Protein AF-A0A829GF24-F1 (afdb_monomer_lite)

Sequence (117 aa):
VKLAISYIYQNQPENALTINSEIKSQQLQQLIFLALIHEGKLDQAATLAKSMNNKDADKVLEVGKTYQAAYEKAKADANNPKLSETDRKQALKDQHNWLALRKSLGGKSPYEESTNE

Structure (mmCIF, N/CA/C/O backbone):
data_AF-A0A829GF24-F1
#
_entry.id   AF-A0A829GF24-F1
#
loop_
_atom_site.group_PDB
_atom_site.id
_atom_site.type_symbol
_atom_site.label_atom_id
_atom_site.label_alt_id
_atom_site.label_comp_id
_atom_site.label_asym_id
_atom_site.label_entity_id
_atom_site.label_seq_id
_atom_site.pdbx_PDB_ins_code
_atom_site.Cartn_x
_atom_site.Cartn_y
_atom_site.Cartn_z
_atom_site.occupancy
_atom_site.B_iso_or_equiv
_atom_site.auth_seq_id
_atom_site.auth_comp_id
_atom_site.auth_asym_id
_atom_site.auth_atom_id
_atom_site.pdbx_PDB_model_num
ATOM 1 N N . VAL A 1 1 ? -4.683 -8.037 22.599 1.00 73.19 1 VAL A N 1
ATOM 2 C CA . VAL A 1 1 ? -3.901 -6.922 22.002 1.00 73.19 1 VAL A CA 1
ATOM 3 C C . VAL A 1 1 ? -2.500 -7.365 21.596 1.00 73.19 1 VAL A C 1
ATOM 5 O O . VAL A 1 1 ? -2.235 -7.340 20.407 1.00 73.19 1 VAL A O 1
ATOM 8 N N . LYS A 1 2 ? -1.642 -7.847 22.516 1.00 82.44 2 LYS A N 1
ATOM 9 C CA . LYS A 1 2 ? -0.257 -8.269 22.197 1.00 82.44 2 LYS A CA 1
ATOM 10 C C . LYS A 1 2 ? -0.154 -9.218 20.988 1.00 82.44 2 LYS A C 1
ATOM 12 O O . LYS A 1 2 ? 0.604 -8.931 20.078 1.00 82.44 2 LYS A O 1
ATOM 17 N N . LEU A 1 3 ? -0.992 -10.259 20.932 1.00 80.31 3 LEU A N 1
ATOM 18 C CA . LEU A 1 3 ? -1.034 -11.203 19.805 1.00 80.31 3 LEU A CA 1
ATOM 19 C C . LEU A 1 3 ? -1.382 -10.543 18.45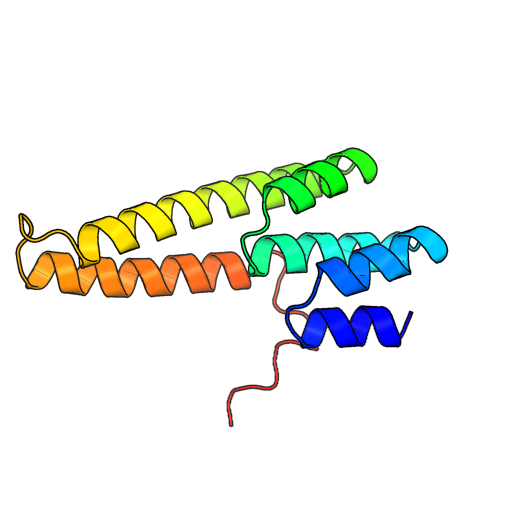5 1.00 80.31 3 LEU A C 1
ATOM 21 O O . LEU A 1 3 ? -0.787 -10.874 17.439 1.00 80.31 3 LEU A O 1
ATOM 25 N N . ALA A 1 4 ? -2.317 -9.589 18.434 1.00 79.69 4 ALA A N 1
ATOM 26 C CA . ALA A 1 4 ? -2.670 -8.883 17.202 1.00 79.69 4 ALA A CA 1
ATOM 27 C C . ALA A 1 4 ? -1.518 -8.000 16.711 1.00 79.69 4 ALA A C 1
ATOM 29 O O . ALA A 1 4 ? -1.253 -7.953 15.517 1.00 79.69 4 ALA A O 1
ATOM 30 N N . ILE A 1 5 ? -0.794 -7.357 17.633 1.00 80.94 5 ILE A N 1
ATOM 31 C CA . ILE A 1 5 ? 0.415 -6.604 17.288 1.00 80.94 5 ILE A CA 1
ATOM 32 C C . ILE A 1 5 ? 1.478 -7.568 16.737 1.00 80.94 5 ILE A C 1
ATOM 34 O O . ILE A 1 5 ? 2.035 -7.289 15.685 1.00 80.94 5 ILE A O 1
ATOM 38 N N . SER A 1 6 ? 1.693 -8.740 17.354 1.00 79.12 6 SER A N 1
ATOM 39 C CA . SER A 1 6 ? 2.605 -9.783 16.842 1.00 79.12 6 SER A CA 1
ATOM 40 C C . SER A 1 6 ? 2.323 -10.178 15.388 1.00 79.12 6 SER A C 1
ATOM 42 O O . SER A 1 6 ? 3.261 -10.338 14.614 1.00 79.12 6 SER A O 1
ATOM 44 N N . TYR A 1 7 ? 1.052 -10.289 14.996 1.00 81.44 7 TYR A N 1
ATOM 45 C CA . TYR A 1 7 ? 0.685 -10.564 13.605 1.00 81.44 7 TYR A CA 1
ATOM 46 C C . TYR A 1 7 ? 1.010 -9.412 12.650 1.00 81.44 7 TYR A C 1
ATOM 48 O O . TYR A 1 7 ? 1.382 -9.666 11.507 1.00 81.44 7 TYR A O 1
ATOM 56 N N . ILE A 1 8 ? 0.938 -8.161 13.110 1.00 82.94 8 ILE A N 1
ATOM 57 C CA . ILE A 1 8 ? 1.360 -6.999 12.316 1.00 82.94 8 ILE A CA 1
ATOM 58 C C . ILE A 1 8 ? 2.868 -7.073 12.019 1.00 82.94 8 ILE A C 1
ATOM 60 O O . ILE A 1 8 ? 3.240 -6.932 10.860 1.00 82.94 8 ILE A O 1
ATOM 64 N N . TYR A 1 9 ? 3.719 -7.422 12.997 1.00 78.75 9 TYR A N 1
ATOM 65 C CA . TYR A 1 9 ? 5.164 -7.632 12.756 1.00 78.75 9 TYR A CA 1
ATOM 66 C C . TYR A 1 9 ? 5.465 -8.743 11.748 1.00 78.75 9 TYR A C 1
ATOM 68 O O . TYR A 1 9 ? 6.484 -8.716 11.067 1.00 78.75 9 TYR A O 1
ATOM 76 N N . GLN A 1 10 ? 4.599 -9.752 11.678 1.00 82.25 10 GLN A N 1
ATOM 77 C CA . GLN A 1 10 ? 4.766 -10.885 10.771 1.00 82.25 10 GLN A CA 1
ATOM 78 C C . GLN A 1 10 ? 4.192 -10.611 9.375 1.00 82.25 10 GLN A C 1
ATOM 80 O O . GLN A 1 10 ? 4.093 -11.541 8.577 1.00 82.25 10 GLN A O 1
ATOM 85 N N . ASN A 1 11 ? 3.804 -9.364 9.072 1.00 82.50 11 ASN A N 1
ATOM 86 C CA . ASN A 1 11 ? 3.120 -8.985 7.832 1.00 82.50 11 ASN A CA 1
ATOM 87 C C . ASN A 1 11 ? 1.821 -9.784 7.609 1.00 82.50 11 ASN A C 1
ATOM 89 O O . ASN A 1 11 ? 1.451 -10.114 6.484 1.00 82.50 11 ASN A O 1
ATOM 93 N N . GLN A 1 12 ? 1.106 -10.101 8.694 1.00 87.00 12 GLN A N 1
ATOM 94 C CA . GLN A 1 12 ? -0.169 -10.827 8.683 1.00 87.00 12 GLN A CA 1
ATOM 95 C C . GLN A 1 12 ? -1.318 -9.948 9.211 1.00 87.00 12 GLN A C 1
ATOM 97 O O . GLN A 1 12 ? -1.975 -10.296 10.200 1.00 87.00 12 GLN A O 1
ATOM 102 N N . PRO A 1 13 ? -1.608 -8.797 8.575 1.00 89.69 13 PRO A N 1
ATOM 103 C CA . PRO A 1 13 ? -2.624 -7.865 9.064 1.00 89.69 13 PRO A CA 1
ATOM 104 C C . PRO A 1 13 ? -4.043 -8.455 9.098 1.00 89.69 13 PRO A C 1
ATOM 106 O O . PRO A 1 13 ? -4.864 -8.013 9.895 1.00 89.69 13 PRO A O 1
ATOM 109 N N . GLU A 1 14 ? -4.339 -9.480 8.295 1.00 89.81 14 GLU A N 1
ATOM 110 C CA . GLU A 1 14 ? -5.642 -10.167 8.285 1.00 89.81 14 GLU A CA 1
ATOM 111 C C . GLU A 1 14 ? -5.903 -10.946 9.593 1.00 89.81 14 GLU A C 1
ATOM 113 O O . GLU A 1 14 ? -7.012 -10.923 10.139 1.00 89.81 14 GLU A O 1
ATOM 118 N N . ASN A 1 15 ? -4.862 -11.560 10.166 1.00 90.06 15 ASN A N 1
ATOM 119 C CA . ASN A 1 15 ? -4.948 -12.240 11.463 1.00 90.06 15 ASN A CA 1
ATOM 120 C C . ASN A 1 15 ? -5.139 -11.225 12.598 1.00 90.06 15 ASN A C 1
ATOM 122 O O . ASN A 1 15 ? -5.945 -11.430 13.509 1.00 90.06 15 ASN A O 1
ATOM 126 N N . ALA A 1 16 ? -4.447 -10.086 12.514 1.00 89.88 16 ALA A N 1
ATOM 127 C CA . ALA A 1 16 ? -4.644 -8.977 13.441 1.00 89.88 16 ALA A CA 1
ATOM 128 C C . ALA A 1 16 ? -6.063 -8.382 13.337 1.00 89.88 16 ALA A C 1
ATOM 130 O O . ALA A 1 16 ? -6.671 -8.090 14.368 1.00 89.88 16 ALA A O 1
ATOM 131 N N . LEU A 1 17 ? -6.611 -8.263 12.120 1.00 90.69 17 LEU A N 1
ATOM 132 C CA . LEU A 1 17 ? -7.983 -7.815 11.859 1.00 90.69 17 LEU A CA 1
ATOM 133 C C . LEU A 1 17 ? -9.019 -8.735 12.507 1.00 90.69 17 LEU A C 1
ATOM 135 O O . LEU A 1 17 ? -9.919 -8.242 13.184 1.00 90.69 17 LEU A O 1
ATOM 139 N N . THR A 1 18 ? -8.838 -10.049 12.373 1.00 91.62 18 THR A N 1
ATOM 140 C CA . THR A 1 18 ? -9.703 -11.062 13.001 1.00 91.62 18 THR A CA 1
ATOM 141 C C . THR A 1 18 ? -9.695 -10.943 14.523 1.00 91.62 18 THR A C 1
ATOM 143 O O . THR A 1 18 ? -10.729 -11.024 15.170 1.00 91.62 18 THR A O 1
ATOM 146 N N . ILE A 1 19 ? -8.538 -10.689 15.132 1.00 90.75 19 ILE A N 1
ATOM 147 C CA . ILE A 1 19 ? -8.483 -10.476 16.584 1.00 90.75 19 ILE A CA 1
ATOM 148 C C . ILE A 1 19 ? -9.129 -9.138 16.970 1.00 90.75 19 ILE A C 1
ATOM 150 O O . ILE A 1 19 ? -9.766 -9.031 18.020 1.00 90.75 19 ILE A O 1
ATOM 154 N N . ASN A 1 20 ? -8.972 -8.095 16.152 1.00 91.62 20 ASN A N 1
ATOM 155 C CA . ASN A 1 20 ? -9.516 -6.783 16.480 1.00 91.62 20 ASN A CA 1
ATOM 156 C C . ASN A 1 20 ? -11.040 -6.686 16.318 1.00 91.62 20 ASN A C 1
ATOM 158 O O . ASN A 1 20 ? -11.627 -5.788 16.918 1.00 91.62 20 ASN A O 1
ATOM 162 N N . SER A 1 21 ? -11.703 -7.593 15.590 1.00 89.75 21 SER A N 1
ATOM 163 C CA . SER A 1 21 ? -13.176 -7.638 15.573 1.00 89.75 21 SER A CA 1
ATOM 164 C C . SER A 1 21 ? -13.764 -7.966 16.948 1.00 89.75 21 SER A C 1
ATOM 166 O O . SER A 1 21 ? -14.831 -7.457 17.292 1.00 89.75 21 SER A O 1
ATOM 168 N N . GLU A 1 22 ? -13.034 -8.740 17.756 1.00 90.19 22 GLU A N 1
ATOM 169 C CA . GLU A 1 22 ? -13.399 -9.067 19.139 1.00 90.19 22 GLU A CA 1
ATOM 170 C C . GLU A 1 22 ? -13.021 -7.941 20.109 1.00 90.19 22 GLU A C 1
ATOM 172 O O . GLU A 1 22 ? -13.815 -7.527 20.951 1.00 90.19 22 GLU A O 1
ATOM 177 N N . ILE A 1 23 ? -11.800 -7.409 19.978 1.00 90.56 23 ILE A N 1
ATOM 178 C CA . ILE A 1 23 ? -11.258 -6.407 20.911 1.00 90.56 23 ILE A CA 1
ATOM 179 C C . ILE A 1 23 ? -11.870 -5.019 20.685 1.00 90.56 23 ILE A C 1
ATOM 181 O O . ILE A 1 23 ? -12.014 -4.251 21.636 1.00 90.56 23 ILE A O 1
ATOM 185 N N . LYS A 1 24 ? -12.197 -4.679 19.433 1.00 89.81 24 LYS A N 1
ATOM 186 C CA . LYS A 1 24 ? -12.729 -3.373 19.009 1.00 89.81 24 LYS A CA 1
ATOM 187 C C . LYS A 1 24 ? -11.844 -2.190 19.424 1.00 89.81 24 LYS A C 1
ATOM 189 O O . LYS A 1 24 ? -12.334 -1.115 19.765 1.00 89.81 24 LYS A O 1
ATOM 194 N N . SER A 1 25 ? -10.522 -2.372 19.397 1.00 91.50 25 SER A N 1
ATOM 195 C CA . SER A 1 25 ? -9.575 -1.301 19.717 1.00 91.50 25 SER A CA 1
ATOM 196 C C . SER A 1 25 ? -9.376 -0.389 18.507 1.00 91.50 25 SER A C 1
ATOM 198 O O . SER A 1 25 ? -8.906 -0.833 17.459 1.00 91.50 25 SER A O 1
ATOM 200 N N . GLN A 1 26 ? -9.672 0.903 18.673 1.00 89.25 26 GLN A N 1
ATOM 201 C CA . GLN A 1 26 ? -9.445 1.922 17.640 1.00 89.25 26 GLN A CA 1
ATOM 202 C C . GLN A 1 26 ? -7.959 2.084 17.298 1.00 89.25 26 GLN A C 1
ATOM 204 O O . GLN A 1 26 ? -7.598 2.203 16.131 1.00 89.25 26 GLN A O 1
ATOM 209 N N . GLN A 1 27 ? -7.082 2.039 18.303 1.00 88.81 27 GLN A N 1
ATOM 210 C CA . GLN A 1 27 ? -5.638 2.135 18.084 1.00 88.81 27 GLN A CA 1
ATOM 211 C C . GLN A 1 27 ? -5.120 0.939 17.276 1.00 88.81 27 GLN A C 1
ATOM 213 O O . GLN A 1 27 ? -4.361 1.104 16.325 1.00 88.81 27 GLN A O 1
ATOM 218 N N . LEU A 1 28 ? -5.570 -0.274 17.610 1.00 90.06 28 LEU A N 1
ATOM 219 C CA . LEU A 1 28 ? -5.205 -1.470 16.853 1.00 90.06 28 LEU A CA 1
ATOM 220 C C . LEU A 1 28 ? -5.777 -1.428 15.429 1.00 90.06 28 LEU A C 1
ATOM 222 O O . LEU A 1 28 ? -5.107 -1.841 14.490 1.00 90.06 28 LEU A O 1
ATOM 226 N N . GLN A 1 29 ? -6.975 -0.870 15.253 1.00 92.31 29 GLN A N 1
ATOM 227 C CA . GLN A 1 29 ? -7.592 -0.669 13.943 1.00 92.31 29 GLN A CA 1
ATOM 228 C C . GLN A 1 29 ? -6.746 0.235 13.036 1.00 92.31 29 GLN A C 1
ATOM 230 O O . GLN A 1 29 ? -6.546 -0.095 11.871 1.00 92.31 29 GLN A O 1
ATOM 235 N N . GLN A 1 30 ? -6.196 1.327 13.577 1.00 91.06 30 GLN A N 1
ATOM 236 C CA . GLN A 1 30 ? -5.278 2.217 12.855 1.00 91.06 30 GLN A CA 1
ATOM 237 C C . GLN A 1 30 ? -3.985 1.499 12.442 1.00 91.06 30 GLN A C 1
ATOM 239 O O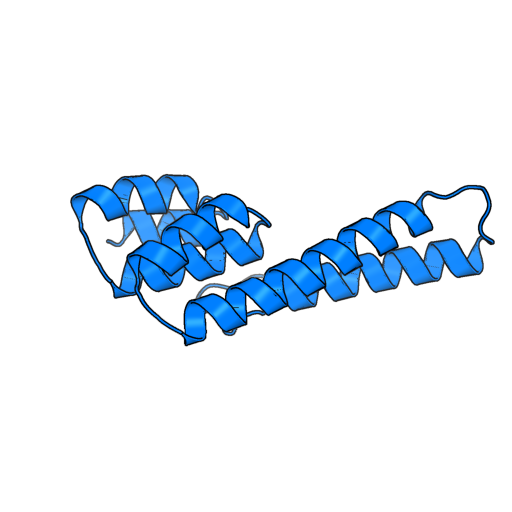 . GLN A 1 30 ? -3.542 1.640 11.305 1.00 91.06 30 GLN A O 1
ATOM 244 N N . LEU A 1 31 ? -3.405 0.689 13.334 1.00 90.31 31 LEU A N 1
ATOM 245 C CA . LEU A 1 31 ? -2.198 -0.086 13.021 1.00 90.31 31 LEU A CA 1
ATOM 246 C C . LEU A 1 31 ? -2.458 -1.134 11.931 1.00 90.31 31 LEU A C 1
ATOM 248 O O . LEU A 1 31 ? -1.666 -1.273 11.002 1.00 90.31 31 LEU A O 1
ATOM 252 N N . ILE A 1 32 ? -3.588 -1.842 12.008 1.00 92.81 32 ILE A N 1
ATOM 253 C CA . ILE A 1 32 ? -3.993 -2.818 10.988 1.00 92.81 32 ILE A CA 1
ATOM 254 C C . ILE A 1 32 ? -4.219 -2.127 9.644 1.00 92.81 32 ILE A C 1
ATOM 256 O O . ILE A 1 32 ? -3.800 -2.649 8.617 1.00 92.81 32 ILE A O 1
ATOM 260 N N . PHE A 1 33 ? -4.847 -0.950 9.640 1.00 94.81 33 PHE A N 1
ATOM 261 C CA . PHE A 1 33 ? -5.059 -0.158 8.431 1.00 94.81 33 PHE A CA 1
ATOM 262 C C . PHE A 1 33 ? -3.740 0.157 7.710 1.00 94.81 33 PHE A C 1
ATOM 264 O O . PHE A 1 33 ? -3.628 -0.107 6.511 1.00 94.81 33 PHE A O 1
ATOM 271 N N . LEU A 1 34 ? -2.731 0.648 8.437 1.00 92.38 34 LEU A N 1
ATOM 272 C CA . LEU A 1 34 ? -1.407 0.916 7.867 1.00 92.38 34 LEU A CA 1
ATOM 273 C C . LEU A 1 34 ? -0.743 -0.369 7.359 1.00 92.38 34 LEU A C 1
ATOM 275 O O . LEU A 1 34 ? -0.285 -0.415 6.220 1.00 92.38 34 LEU A O 1
ATOM 279 N N . ALA A 1 35 ? -0.790 -1.449 8.140 1.00 91.88 35 ALA A N 1
ATOM 280 C CA . ALA A 1 35 ? -0.210 -2.732 7.750 1.00 91.88 35 ALA A CA 1
ATOM 281 C C . ALA A 1 35 ? -0.864 -3.328 6.485 1.00 91.88 35 ALA A C 1
ATOM 283 O O . ALA A 1 35 ? -0.175 -3.863 5.617 1.00 91.88 35 ALA A O 1
ATOM 284 N N . LEU A 1 36 ? -2.183 -3.183 6.315 1.00 94.75 36 LEU A N 1
ATOM 285 C CA . LEU A 1 36 ? -2.876 -3.569 5.080 1.00 94.75 36 LEU A CA 1
ATOM 286 C C . LEU A 1 36 ? -2.372 -2.758 3.878 1.00 94.75 36 LEU A C 1
ATOM 288 O O . LEU A 1 36 ? -2.176 -3.317 2.798 1.00 94.75 36 LEU A O 1
ATOM 292 N N . ILE A 1 37 ? -2.110 -1.460 4.057 1.00 94.81 37 ILE A N 1
ATOM 293 C CA . ILE A 1 37 ? -1.503 -0.623 3.015 1.00 94.81 37 ILE A CA 1
ATOM 294 C C . ILE A 1 37 ? -0.070 -1.064 2.721 1.00 94.81 37 ILE A C 1
ATOM 296 O O . ILE A 1 37 ? 0.283 -1.133 1.545 1.00 94.81 37 ILE A O 1
ATOM 300 N N . HIS A 1 38 ? 0.730 -1.418 3.732 1.00 91.38 38 HIS A N 1
ATOM 301 C CA . HIS A 1 38 ? 2.113 -1.906 3.588 1.00 91.38 38 HIS A CA 1
ATOM 302 C C . HIS A 1 38 ? 2.204 -3.256 2.863 1.00 91.38 38 HIS A C 1
ATOM 304 O O . HIS A 1 38 ? 3.169 -3.502 2.134 1.00 91.38 38 HIS A O 1
ATOM 310 N N . GLU A 1 39 ? 1.151 -4.068 2.929 1.00 91.31 39 GLU A N 1
ATOM 311 C CA . GLU A 1 39 ? 1.041 -5.349 2.218 1.00 91.31 39 GLU A CA 1
ATOM 312 C C . GLU A 1 39 ? 0.272 -5.261 0.889 1.00 91.31 39 GLU A C 1
ATOM 314 O O . GLU A 1 39 ? 0.181 -6.234 0.145 1.00 91.31 39 GLU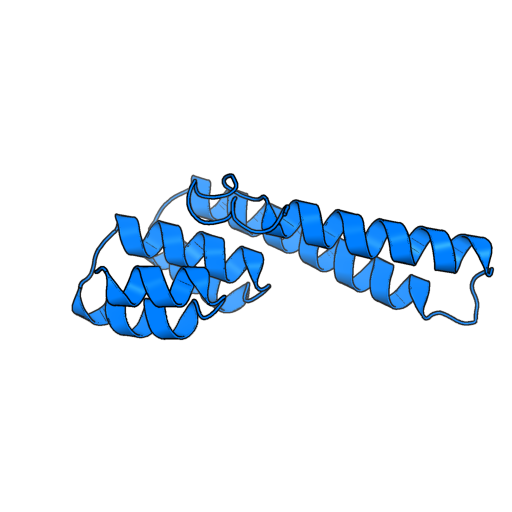 A O 1
ATOM 319 N N . GLY A 1 40 ? -0.246 -4.081 0.532 1.00 92.50 40 GLY A N 1
ATOM 320 C CA . GLY A 1 40 ? -0.936 -3.848 -0.743 1.00 92.50 40 GLY A CA 1
ATOM 321 C C . GLY A 1 40 ? -2.377 -4.362 -0.750 1.00 92.50 40 GLY A C 1
ATOM 322 O O . GLY A 1 40 ? -3.015 -4.432 -1.798 1.00 92.50 40 GLY A O 1
ATOM 323 N N . LYS A 1 41 ? -2.923 -4.683 0.426 1.00 95.12 41 LYS A N 1
ATOM 324 C CA . LYS A 1 41 ? -4.293 -5.157 0.661 1.00 95.12 41 LYS A CA 1
ATOM 325 C C . LYS A 1 41 ? -5.283 -3.984 0.694 1.00 95.12 41 LYS A C 1
ATOM 327 O O . LYS A 1 41 ? -5.982 -3.744 1.680 1.00 95.12 41 LYS A O 1
ATOM 332 N N . LEU A 1 42 ? -5.320 -3.211 -0.392 1.00 95.12 42 LEU A N 1
ATOM 333 C CA . LEU A 1 42 ? -5.977 -1.899 -0.429 1.00 95.12 42 LEU A CA 1
ATOM 334 C C . LEU A 1 42 ? -7.506 -1.952 -0.310 1.00 95.12 42 LEU A C 1
ATOM 336 O O . LEU A 1 42 ? -8.094 -1.014 0.224 1.00 95.12 42 LEU A O 1
ATOM 340 N N . ASP A 1 43 ? -8.153 -3.036 -0.736 1.00 94.81 43 ASP A N 1
ATOM 341 C CA . ASP A 1 43 ? -9.609 -3.196 -0.594 1.00 94.81 43 ASP A CA 1
ATOM 342 C C . ASP A 1 43 ? -10.026 -3.408 0.869 1.00 94.81 43 ASP A C 1
ATOM 344 O O . ASP A 1 43 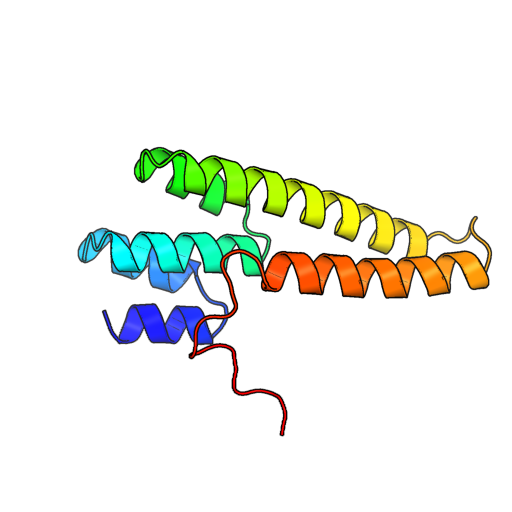? -11.006 -2.831 1.355 1.00 94.81 43 ASP A O 1
ATOM 348 N N . GLN A 1 44 ? -9.233 -4.187 1.608 1.00 94.19 44 GLN A N 1
ATOM 349 C CA . GLN A 1 44 ? -9.415 -4.369 3.047 1.00 94.19 44 GLN A CA 1
ATOM 350 C C . GLN A 1 44 ? -9.107 -3.066 3.792 1.00 94.19 44 GLN A C 1
ATOM 352 O O . GLN A 1 44 ? -9.896 -2.653 4.644 1.00 94.19 44 GLN A O 1
ATOM 357 N N . ALA A 1 45 ? -8.029 -2.364 3.421 1.00 94.88 45 ALA A N 1
ATOM 358 C CA . ALA A 1 45 ? -7.715 -1.047 3.975 1.00 94.88 45 ALA A CA 1
ATOM 359 C C . ALA A 1 45 ? -8.843 -0.031 3.715 1.00 94.88 45 ALA A C 1
ATOM 361 O O . ALA A 1 45 ? -9.204 0.724 4.614 1.00 94.88 45 ALA A O 1
ATOM 362 N N . ALA A 1 46 ? -9.460 -0.050 2.528 1.00 95.12 46 ALA A N 1
ATOM 363 C CA . ALA A 1 46 ? -10.594 0.808 2.185 1.00 95.12 46 ALA A CA 1
ATOM 364 C C . ALA A 1 46 ? -11.841 0.513 3.023 1.00 95.12 46 ALA A C 1
ATOM 366 O O . ALA A 1 46 ? -12.530 1.431 3.470 1.00 95.12 46 ALA A O 1
ATOM 367 N N . THR A 1 47 ? -12.127 -0.766 3.257 1.00 93.88 47 THR A N 1
ATOM 368 C CA . THR A 1 47 ? -13.226 -1.182 4.138 1.00 93.88 47 THR A CA 1
ATOM 369 C C . THR A 1 47 ? -12.982 -0.694 5.565 1.00 93.88 47 THR A C 1
ATOM 371 O O . THR A 1 47 ? -13.887 -0.157 6.208 1.00 93.88 47 THR A O 1
ATOM 374 N N . LEU A 1 48 ? -11.739 -0.807 6.040 1.00 93.00 48 LEU A N 1
ATOM 375 C CA . LEU A 1 48 ? -11.359 -0.385 7.381 1.00 93.00 48 LEU A CA 1
ATOM 376 C C . LEU A 1 48 ? -11.400 1.142 7.544 1.00 93.00 48 LEU A C 1
ATOM 378 O O . LEU A 1 48 ? -11.980 1.619 8.518 1.00 93.00 48 LEU A O 1
ATOM 382 N N . ALA A 1 49 ? -10.901 1.907 6.570 1.00 93.12 49 ALA A N 1
ATOM 383 C CA . ALA A 1 49 ? -10.977 3.371 6.559 1.00 93.12 49 ALA A CA 1
ATOM 384 C C . ALA A 1 49 ? -12.423 3.879 6.699 1.00 93.12 49 ALA A C 1
ATOM 386 O O . ALA A 1 49 ? -12.703 4.707 7.570 1.00 93.12 49 ALA A O 1
ATOM 387 N N . LYS A 1 50 ? -13.369 3.297 5.942 1.00 92.12 50 LYS A N 1
ATOM 388 C CA . LYS A 1 50 ? -14.804 3.621 6.059 1.00 92.12 50 LYS A CA 1
ATOM 389 C C . LYS A 1 50 ? -15.338 3.385 7.470 1.00 92.12 50 LYS A C 1
ATOM 391 O O . LYS A 1 50 ? -16.073 4.214 7.995 1.00 92.12 50 LYS A O 1
ATOM 396 N N . SER A 1 51 ? -14.955 2.272 8.097 1.00 89.69 51 SER A N 1
ATOM 397 C CA . SER A 1 51 ? -15.396 1.948 9.460 1.00 89.69 51 SER A CA 1
ATOM 398 C C . SER A 1 51 ? -14.791 2.859 10.537 1.00 89.69 51 SER A C 1
ATOM 400 O O . SER A 1 51 ? -15.382 3.017 11.601 1.00 89.69 51 SER A O 1
ATOM 402 N N . MET A 1 52 ? -13.635 3.474 10.268 1.00 89.75 52 MET A N 1
ATOM 403 C CA . MET A 1 52 ? -12.974 4.410 11.181 1.00 89.75 52 MET A CA 1
ATOM 404 C C . MET A 1 52 ? -13.548 5.830 11.104 1.00 89.75 52 MET A C 1
ATOM 406 O O . MET A 1 52 ? -13.292 6.620 12.011 1.00 89.75 52 MET A O 1
ATOM 410 N N . ASN A 1 53 ? -14.285 6.163 10.034 1.00 86.94 53 ASN A N 1
ATOM 411 C CA . ASN A 1 53 ? -14.809 7.506 9.755 1.00 86.94 53 ASN A CA 1
ATOM 412 C C . ASN A 1 53 ? -13.742 8.611 9.930 1.00 86.94 53 ASN A C 1
ATOM 414 O O . ASN A 1 53 ? -13.989 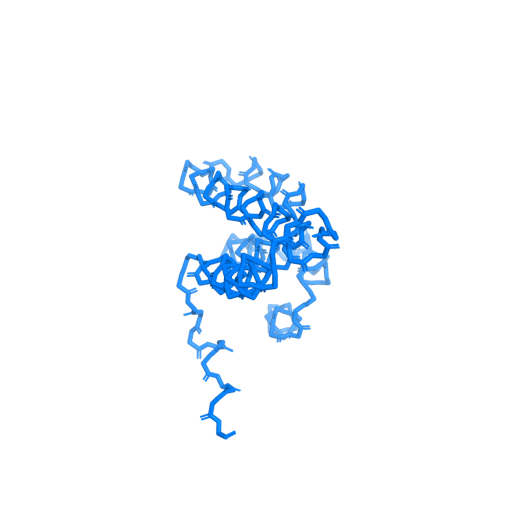9.655 10.536 1.00 86.94 53 ASN A O 1
ATOM 418 N N . ASN A 1 54 ? -12.524 8.347 9.444 1.00 85.38 54 ASN A N 1
ATOM 419 C CA . ASN A 1 54 ? -11.360 9.208 9.631 1.00 85.38 54 ASN A CA 1
ATOM 420 C C . ASN A 1 54 ? -10.848 9.721 8.277 1.00 85.38 54 ASN A C 1
ATOM 422 O O . ASN A 1 54 ? -10.320 8.952 7.477 1.00 85.38 54 ASN A O 1
ATOM 426 N N . LYS A 1 55 ? -10.930 11.040 8.063 1.00 87.69 55 LYS A N 1
ATOM 427 C CA . LYS A 1 55 ? -10.490 11.697 6.821 1.00 87.69 55 LYS A CA 1
ATOM 428 C C . LYS A 1 55 ? -9.000 11.528 6.524 1.00 87.69 55 LYS A C 1
ATOM 430 O O . LYS A 1 55 ? -8.606 11.557 5.362 1.00 87.69 55 LYS A O 1
ATOM 435 N N . ASP A 1 56 ? -8.164 11.374 7.545 1.00 89.00 56 ASP A N 1
ATOM 436 C CA . ASP A 1 56 ? -6.737 11.140 7.330 1.00 89.00 56 ASP A CA 1
ATOM 437 C C . ASP A 1 56 ? -6.475 9.700 6.871 1.00 89.00 56 ASP A C 1
ATOM 439 O O . ASP A 1 56 ? -5.570 9.480 6.068 1.00 89.00 56 ASP A O 1
ATOM 443 N N . ALA A 1 57 ? -7.313 8.734 7.273 1.00 91.50 57 ALA A N 1
ATOM 444 C CA . ALA A 1 57 ? -7.244 7.374 6.737 1.00 91.50 57 ALA A CA 1
ATOM 445 C C . ALA A 1 57 ? -7.575 7.353 5.236 1.00 91.50 57 ALA A C 1
ATOM 447 O O . ALA A 1 57 ? -6.878 6.695 4.468 1.00 91.50 57 ALA A O 1
ATOM 448 N N . ASP A 1 58 ? -8.564 8.132 4.791 1.00 92.81 58 ASP A N 1
ATOM 449 C CA . ASP A 1 58 ? -8.886 8.241 3.362 1.00 92.81 58 ASP A CA 1
ATOM 450 C C . ASP A 1 58 ? -7.707 8.802 2.550 1.00 92.81 58 ASP A C 1
ATOM 452 O O . ASP A 1 58 ? -7.337 8.229 1.525 1.00 92.81 58 ASP A O 1
ATOM 456 N N . LYS A 1 59 ? -7.039 9.854 3.044 1.00 92.88 59 LYS A N 1
ATOM 457 C CA . LYS A 1 59 ? -5.840 10.411 2.389 1.00 92.88 59 LYS A CA 1
ATOM 458 C C . LYS A 1 59 ? -4.703 9.397 2.310 1.00 92.88 59 LYS A C 1
ATOM 460 O O . LYS A 1 59 ? -4.085 9.236 1.261 1.00 92.88 59 LYS A O 1
ATOM 465 N N . VAL A 1 60 ? -4.413 8.701 3.411 1.00 93.62 60 VAL A N 1
ATOM 466 C CA . VAL A 1 60 ? -3.345 7.689 3.439 1.00 93.62 60 VAL A CA 1
ATOM 467 C C . VAL A 1 60 ? -3.664 6.545 2.472 1.00 93.62 60 VAL A C 1
ATOM 469 O O . VAL A 1 60 ? -2.776 6.071 1.763 1.00 93.62 60 VAL A O 1
ATOM 472 N N . LEU A 1 61 ? -4.933 6.147 2.371 1.00 95.50 61 LEU A N 1
ATOM 473 C CA . LEU A 1 61 ? -5.392 5.150 1.409 1.00 95.50 61 LEU A CA 1
ATOM 474 C C . LEU A 1 61 ? -5.218 5.613 -0.044 1.00 95.50 61 LEU A C 1
ATOM 476 O O . LEU A 1 61 ? -4.784 4.821 -0.882 1.00 95.50 61 LEU A O 1
ATOM 480 N N . GLU A 1 62 ? -5.548 6.864 -0.363 1.00 95.62 62 GLU A N 1
ATOM 481 C CA . GLU A 1 62 ? -5.349 7.436 -1.703 1.00 95.62 62 GLU A CA 1
ATOM 482 C C . GLU A 1 62 ? -3.873 7.446 -2.109 1.00 95.62 62 GLU A C 1
ATOM 484 O O . GLU A 1 62 ? -3.522 7.032 -3.221 1.00 95.62 62 GLU A O 1
ATOM 489 N N . VAL A 1 63 ? -2.989 7.841 -1.192 1.00 94.81 63 VAL A N 1
ATOM 490 C CA . VAL A 1 63 ? -1.544 7.801 -1.436 1.00 94.81 63 VAL A CA 1
ATOM 491 C C . VAL A 1 63 ? -1.065 6.352 -1.599 1.00 94.81 63 VAL A C 1
ATOM 493 O O . VAL A 1 63 ? -0.342 6.050 -2.550 1.00 94.81 63 VAL A O 1
ATOM 496 N N . GLY A 1 64 ? -1.535 5.426 -0.757 1.00 95.25 64 GLY A N 1
ATOM 497 C CA . GLY A 1 64 ? -1.238 3.994 -0.874 1.00 95.25 64 GLY A CA 1
ATOM 498 C C . GLY A 1 64 ? -1.659 3.397 -2.221 1.00 95.25 64 GLY A C 1
ATOM 499 O O . GLY A 1 64 ? -0.885 2.659 -2.835 1.00 95.25 64 GLY A O 1
ATOM 500 N N . LYS A 1 65 ? -2.842 3.768 -2.729 1.00 96.88 65 LYS A N 1
ATOM 501 C CA . LYS A 1 65 ? -3.322 3.402 -4.075 1.00 96.88 65 LYS A CA 1
ATOM 502 C C . LYS A 1 65 ? -2.435 3.968 -5.175 1.00 96.88 65 LYS A C 1
ATOM 504 O O . LYS A 1 65 ? -2.099 3.247 -6.112 1.00 96.88 65 LYS A O 1
ATOM 509 N N . THR A 1 66 ? -2.028 5.226 -5.043 1.00 97.00 66 THR A N 1
ATOM 510 C CA . THR A 1 66 ? -1.144 5.889 -6.010 1.00 97.00 66 THR A CA 1
ATOM 511 C C . THR A 1 66 ? 0.199 5.167 -6.105 1.00 97.00 66 THR A C 1
ATOM 513 O O . THR A 1 66 ? 0.643 4.826 -7.202 1.00 97.00 66 THR A O 1
ATOM 516 N N . TYR A 1 67 ? 0.817 4.853 -4.965 1.00 95.94 67 TYR A N 1
ATOM 517 C CA . TYR A 1 67 ? 2.081 4.116 -4.942 1.00 95.94 67 TYR A CA 1
ATOM 518 C C . TYR A 1 67 ? 1.931 2.677 -5.435 1.00 95.94 67 TYR A C 1
ATOM 520 O O . TYR A 1 67 ? 2.805 2.197 -6.152 1.00 95.94 67 TYR A O 1
ATOM 528 N N . GLN A 1 68 ? 0.822 1.997 -5.128 1.00 96.62 68 GLN A N 1
ATOM 529 C CA . GLN A 1 68 ? 0.561 0.659 -5.665 1.00 96.62 68 GLN A CA 1
ATOM 530 C C . GLN A 1 68 ? 0.416 0.676 -7.192 1.00 96.62 68 GLN A C 1
ATOM 532 O O . GLN A 1 68 ? 0.991 -0.174 -7.867 1.00 96.62 68 GLN A O 1
ATOM 537 N N . ALA A 1 69 ? -0.300 1.651 -7.754 1.00 97.25 69 ALA A N 1
ATOM 538 C CA . ALA A 1 69 ? -0.438 1.786 -9.202 1.00 97.25 69 ALA A CA 1
ATOM 539 C C . ALA A 1 69 ? 0.913 2.069 -9.882 1.00 97.25 69 ALA A C 1
ATOM 541 O O . ALA A 1 69 ? 1.233 1.463 -10.906 1.00 97.25 69 ALA A O 1
ATOM 542 N N . ALA A 1 70 ? 1.732 2.946 -9.292 1.00 96.56 70 ALA A N 1
ATOM 543 C CA . ALA A 1 70 ? 3.077 3.235 -9.782 1.00 96.56 70 ALA A CA 1
ATOM 544 C C . ALA A 1 70 ? 4.004 2.007 -9.695 1.00 96.56 70 ALA A C 1
ATOM 546 O O . ALA A 1 70 ? 4.741 1.728 -10.642 1.00 96.56 70 ALA A O 1
ATOM 547 N N . TYR A 1 71 ? 3.911 1.232 -8.608 1.00 96.38 71 TYR A N 1
ATOM 548 C CA . TYR A 1 71 ? 4.611 -0.043 -8.442 1.00 96.38 71 TYR A CA 1
ATOM 549 C C . TYR A 1 71 ? 4.238 -1.052 -9.535 1.00 96.38 71 TYR A C 1
ATOM 551 O O . TYR A 1 71 ? 5.133 -1.615 -10.165 1.00 96.38 71 TYR A O 1
ATOM 559 N N . GLU A 1 72 ? 2.944 -1.273 -9.793 1.00 97.00 72 GLU A N 1
ATOM 560 C CA . GLU A 1 72 ? 2.499 -2.240 -10.808 1.00 97.00 72 GLU A CA 1
ATOM 561 C C . GLU A 1 72 ? 2.917 -1.814 -12.218 1.00 97.00 72 GLU A C 1
ATOM 563 O O . GLU A 1 72 ? 3.365 -2.647 -13.008 1.00 97.00 72 GLU A O 1
ATOM 568 N N . LYS A 1 73 ? 2.851 -0.513 -12.525 1.00 97.56 73 LYS A N 1
ATOM 569 C CA . LYS A 1 73 ? 3.348 0.018 -13.798 1.00 97.56 73 LYS A CA 1
ATOM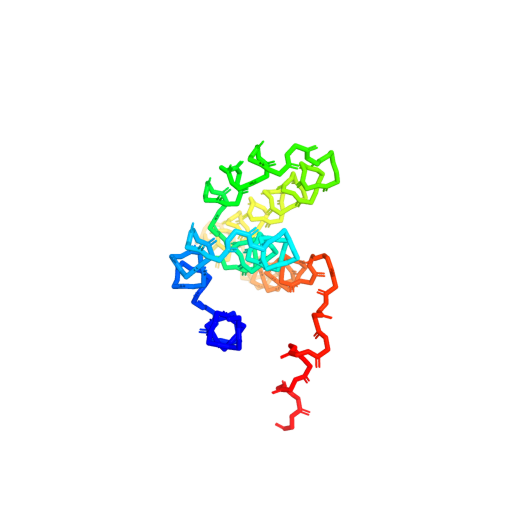 570 C C . LYS A 1 73 ? 4.850 -0.229 -13.955 1.00 97.56 73 LYS A C 1
ATOM 572 O O . LYS A 1 73 ? 5.268 -0.798 -14.957 1.00 97.56 73 LYS A O 1
ATOM 577 N N . ALA A 1 74 ? 5.649 0.136 -12.953 1.00 96.50 74 ALA A N 1
ATOM 578 C CA . ALA A 1 74 ? 7.097 -0.057 -12.981 1.00 96.50 74 ALA A CA 1
ATOM 579 C C . ALA A 1 74 ? 7.480 -1.546 -13.082 1.00 96.50 74 ALA A C 1
ATOM 581 O O . ALA A 1 74 ? 8.378 -1.912 -13.835 1.00 96.50 74 ALA A O 1
ATOM 582 N N . LYS A 1 75 ? 6.746 -2.429 -12.396 1.00 97.38 75 LYS A N 1
ATOM 583 C CA . LYS A 1 75 ? 6.892 -3.887 -12.514 1.00 97.38 75 LYS A CA 1
ATOM 584 C C . LYS A 1 75 ? 6.578 -4.389 -13.925 1.00 97.38 75 LYS A C 1
ATOM 586 O O . LYS A 1 75 ? 7.280 -5.268 -14.427 1.00 97.38 75 LYS A O 1
ATOM 591 N N . ALA A 1 76 ? 5.527 -3.871 -14.559 1.00 97.81 76 ALA A N 1
ATOM 592 C CA . ALA A 1 76 ? 5.188 -4.221 -15.935 1.00 97.81 76 ALA A CA 1
ATOM 593 C C . ALA A 1 76 ? 6.278 -3.746 -16.908 1.00 97.81 76 ALA A C 1
ATOM 595 O O . ALA A 1 76 ? 6.742 -4.533 -17.732 1.00 97.81 76 ALA A O 1
ATOM 596 N N . ASP A 1 77 ? 6.743 -2.505 -16.756 1.00 97.12 77 ASP A N 1
ATOM 597 C CA . ASP A 1 77 ? 7.800 -1.915 -17.580 1.00 97.12 77 ASP A CA 1
ATOM 598 C C . ASP A 1 77 ? 9.134 -2.662 -17.412 1.00 97.12 77 ASP A C 1
ATOM 600 O O . ASP A 1 77 ? 9.778 -2.994 -18.405 1.00 97.12 77 ASP A O 1
ATOM 604 N N . ALA A 1 78 ? 9.510 -3.057 -16.191 1.00 96.62 78 ALA A N 1
ATOM 605 C CA . ALA A 1 78 ? 10.722 -3.842 -15.930 1.00 96.62 78 ALA A CA 1
ATOM 606 C C . ALA A 1 78 ? 10.749 -5.187 -16.683 1.00 96.62 78 ALA A C 1
ATOM 608 O O . ALA A 1 78 ? 11.816 -5.672 -17.067 1.00 96.62 78 ALA A O 1
ATOM 609 N N . ASN A 1 79 ? 9.576 -5.772 -16.939 1.00 95.94 79 ASN A N 1
ATOM 610 C CA . ASN A 1 79 ? 9.423 -7.038 -17.656 1.00 95.94 79 ASN A CA 1
ATOM 611 C C . ASN A 1 79 ? 9.041 -6.857 -19.135 1.00 95.94 79 ASN A C 1
ATOM 613 O O . ASN A 1 79 ? 8.868 -7.849 -19.843 1.00 95.94 79 ASN A O 1
ATOM 617 N N . ASN A 1 80 ? 8.905 -5.621 -19.621 1.00 96.75 80 ASN A N 1
ATOM 618 C CA . ASN A 1 80 ? 8.424 -5.342 -20.968 1.00 96.75 80 ASN A CA 1
ATOM 619 C C . ASN A 1 80 ? 9.549 -5.505 -22.009 1.00 96.75 80 ASN A C 1
ATOM 621 O O . ASN A 1 80 ? 10.436 -4.652 -22.084 1.00 96.75 80 ASN A O 1
ATOM 625 N N . PRO A 1 81 ? 9.510 -6.532 -22.881 1.00 95.12 81 PRO A N 1
ATOM 626 C CA . PRO A 1 81 ? 10.579 -6.780 -23.851 1.00 95.12 81 PRO A CA 1
ATOM 627 C C . PRO A 1 81 ? 10.663 -5.717 -24.957 1.00 95.12 81 PRO A C 1
ATOM 629 O O . PRO A 1 81 ? 11.627 -5.714 -25.716 1.00 95.12 81 PRO A O 1
ATOM 632 N N . LYS A 1 82 ? 9.667 -4.826 -25.072 1.00 97.00 82 LYS A N 1
ATOM 633 C CA . LYS A 1 82 ? 9.670 -3.715 -26.036 1.00 97.00 82 LYS A CA 1
ATOM 634 C C . LYS A 1 82 ? 10.492 -2.512 -25.566 1.00 97.00 82 LYS A C 1
ATOM 636 O O . LYS A 1 82 ? 10.735 -1.613 -26.364 1.00 97.00 82 LYS A O 1
ATOM 641 N N . LEU A 1 83 ? 10.876 -2.470 -24.290 1.00 96.06 83 LEU A N 1
ATOM 642 C CA . LEU A 1 83 ? 11.704 -1.410 -23.721 1.00 96.06 83 LEU A CA 1
ATOM 643 C C . LEU A 1 83 ? 13.190 -1.760 -23.808 1.00 96.06 83 LEU A C 1
ATOM 645 O O . LEU A 1 83 ? 13.576 -2.934 -23.834 1.00 96.06 83 LEU A O 1
ATOM 649 N N . SER A 1 84 ? 14.036 -0.729 -23.813 1.00 97.00 84 SER A N 1
ATOM 650 C CA . SER A 1 84 ? 15.482 -0.928 -23.771 1.00 97.00 84 SER A CA 1
ATOM 651 C C . SER A 1 84 ? 15.909 -1.589 -22.454 1.00 97.00 84 SER A C 1
ATOM 653 O O . SER A 1 84 ? 15.198 -1.559 -21.448 1.00 97.00 84 SER A O 1
ATOM 655 N N . GLU A 1 85 ? 17.092 -2.206 -22.430 1.00 96.62 85 GLU A N 1
ATOM 656 C CA . GLU A 1 85 ? 17.648 -2.754 -21.187 1.00 96.62 85 GLU A CA 1
ATOM 657 C C . GLU A 1 85 ? 17.815 -1.670 -20.109 1.00 96.62 85 GLU A C 1
ATOM 659 O O . GLU A 1 85 ? 17.536 -1.920 -18.936 1.00 96.62 85 GLU A O 1
ATOM 664 N N . THR A 1 86 ? 18.219 -0.462 -20.506 1.00 96.94 86 THR A N 1
ATOM 665 C CA . THR A 1 86 ? 18.356 0.688 -19.606 1.00 96.94 86 THR A CA 1
ATOM 666 C C . THR A 1 86 ? 17.015 1.074 -18.991 1.00 96.94 86 THR A C 1
ATOM 668 O O . THR A 1 86 ? 16.931 1.214 -17.770 1.00 96.94 86 THR A O 1
ATOM 671 N N . ASP A 1 87 ? 15.961 1.169 -19.803 1.00 97.19 87 ASP A N 1
ATOM 672 C CA . ASP A 1 87 ? 14.619 1.522 -19.327 1.00 97.19 87 ASP A CA 1
ATOM 673 C C . ASP A 1 87 ? 14.062 0.445 -18.394 1.00 97.19 87 ASP A C 1
ATOM 675 O O . ASP A 1 87 ? 13.533 0.762 -17.332 1.00 97.19 87 ASP A O 1
ATOM 679 N N . ARG A 1 88 ? 14.258 -0.840 -18.723 1.00 97.44 88 ARG A N 1
ATOM 680 C CA . ARG A 1 88 ? 13.860 -1.953 -17.846 1.00 97.44 88 ARG A CA 1
ATOM 681 C C . ARG A 1 88 ? 14.593 -1.928 -16.506 1.00 97.44 88 ARG A C 1
ATOM 683 O O . ARG A 1 88 ? 13.979 -2.160 -15.466 1.00 97.44 88 ARG A O 1
ATOM 690 N N . LYS A 1 89 ? 15.895 -1.618 -16.502 1.00 97.25 89 LYS A N 1
ATOM 691 C CA . LYS A 1 89 ? 16.682 -1.464 -15.264 1.00 97.25 89 LYS A CA 1
ATOM 692 C C . LYS A 1 89 ? 16.215 -0.271 -14.437 1.00 97.25 89 LYS A C 1
ATOM 694 O O . LYS A 1 89 ? 16.189 -0.369 -13.212 1.00 97.25 89 LYS A O 1
ATOM 699 N N . GLN A 1 90 ? 15.856 0.841 -15.076 1.00 96.62 90 GLN A N 1
ATOM 700 C CA . GLN A 1 90 ? 15.306 1.994 -14.368 1.00 96.62 90 GLN A CA 1
ATOM 701 C C . GLN A 1 90 ? 13.927 1.674 -13.784 1.00 96.62 90 GLN A C 1
ATOM 703 O O . GLN A 1 90 ? 13.704 1.919 -12.603 1.00 96.62 90 GLN A O 1
ATOM 708 N N . ALA A 1 91 ? 13.057 1.020 -14.551 1.00 96.38 91 ALA A N 1
ATOM 709 C CA . ALA A 1 91 ? 11.751 0.576 -14.080 1.00 96.38 91 ALA A CA 1
ATOM 710 C C . ALA A 1 91 ? 11.856 -0.395 -12.890 1.00 96.38 91 ALA A C 1
ATOM 712 O O . ALA A 1 91 ? 11.076 -0.293 -11.949 1.00 96.38 91 ALA A O 1
ATOM 713 N N . LEU A 1 92 ? 12.862 -1.279 -12.861 1.00 96.38 92 LEU A N 1
ATOM 714 C CA . LEU A 1 92 ? 13.128 -2.128 -11.694 1.00 96.38 92 LEU A CA 1
ATOM 715 C C . LEU A 1 92 ? 13.493 -1.300 -10.447 1.00 96.38 92 LEU A C 1
ATOM 717 O O . LEU A 1 92 ? 13.000 -1.574 -9.353 1.00 96.38 92 LEU A O 1
ATOM 721 N N . LYS A 1 93 ? 14.321 -0.259 -10.593 1.00 95.69 93 LYS A N 1
ATOM 722 C CA . LYS A 1 93 ? 14.627 0.663 -9.483 1.00 95.69 93 LYS A CA 1
ATOM 723 C C . LYS A 1 93 ? 13.375 1.399 -9.017 1.00 95.69 93 LYS A C 1
ATOM 725 O O . LYS A 1 93 ? 13.118 1.464 -7.818 1.00 95.69 93 LYS A O 1
ATOM 730 N N . ASP A 1 94 ? 12.579 1.903 -9.953 1.00 94.06 94 ASP A N 1
ATOM 731 C CA . ASP A 1 94 ? 11.338 2.611 -9.647 1.00 94.06 94 ASP A CA 1
ATOM 732 C C . ASP A 1 94 ? 10.347 1.686 -8.934 1.00 94.06 94 ASP A C 1
ATOM 734 O O . ASP A 1 94 ? 9.750 2.081 -7.935 1.00 94.06 94 ASP A O 1
ATOM 738 N N . GLN A 1 95 ? 10.238 0.424 -9.360 1.00 95.00 95 GLN A N 1
ATOM 739 C CA . GLN A 1 95 ? 9.443 -0.597 -8.680 1.00 95.00 95 GLN A CA 1
ATOM 740 C C . GLN A 1 95 ? 9.864 -0.737 -7.208 1.00 95.00 95 GLN A C 1
ATOM 742 O O . GLN A 1 95 ? 9.006 -0.718 -6.321 1.00 95.00 95 GLN A O 1
ATOM 747 N N . HIS A 1 96 ? 11.165 -0.851 -6.926 1.00 93.12 96 HIS A N 1
ATOM 748 C CA . HIS A 1 96 ? 11.668 -0.919 -5.551 1.00 93.12 96 HIS A CA 1
ATOM 749 C C . HIS A 1 96 ? 11.365 0.359 -4.755 1.00 93.12 96 HIS A C 1
ATOM 751 O O . HIS A 1 96 ? 10.937 0.270 -3.603 1.00 93.12 96 HIS A O 1
ATOM 757 N N . ASN A 1 97 ? 11.511 1.532 -5.374 1.00 92.75 97 ASN A N 1
ATOM 758 C CA . ASN A 1 97 ? 11.238 2.821 -4.738 1.00 92.75 97 ASN A CA 1
ATOM 759 C C . ASN A 1 97 ? 9.756 2.977 -4.370 1.00 92.75 97 ASN A C 1
ATOM 761 O O . ASN A 1 97 ? 9.441 3.343 -3.239 1.00 92.75 97 ASN A O 1
ATOM 765 N N . TRP A 1 98 ? 8.835 2.649 -5.279 1.00 93.12 98 TRP A N 1
ATOM 766 C CA . TRP A 1 98 ? 7.395 2.729 -5.012 1.00 93.12 98 TRP A CA 1
ATOM 767 C C . TRP A 1 98 ? 6.947 1.741 -3.936 1.00 93.12 98 TRP A C 1
ATOM 769 O O . TRP A 1 98 ? 6.117 2.086 -3.093 1.00 93.12 98 TRP A O 1
ATOM 779 N N . LEU A 1 99 ? 7.533 0.540 -3.912 1.00 92.62 99 LEU A N 1
ATOM 780 C CA . LEU A 1 99 ? 7.296 -0.420 -2.837 1.00 92.62 99 LEU A CA 1
ATOM 781 C C . LEU A 1 99 ? 7.769 0.129 -1.483 1.00 92.62 99 LEU A C 1
ATOM 783 O O . LEU A 1 99 ? 7.032 0.040 -0.502 1.00 92.62 99 LEU A O 1
ATOM 787 N N . ALA A 1 100 ? 8.968 0.713 -1.430 1.00 89.62 100 ALA A N 1
ATOM 788 C CA . ALA A 1 100 ? 9.514 1.303 -0.210 1.00 89.62 100 ALA A CA 1
ATOM 789 C C . ALA A 1 100 ? 8.663 2.481 0.287 1.00 89.62 100 ALA A C 1
ATOM 791 O O . ALA A 1 100 ? 8.327 2.535 1.469 1.00 89.62 100 ALA A O 1
ATOM 792 N N . LEU A 1 101 ? 8.244 3.373 -0.617 1.00 90.88 101 LEU A N 1
ATOM 793 C CA . LEU A 1 101 ? 7.362 4.495 -0.294 1.00 90.88 101 LEU A CA 1
ATOM 794 C C . LEU A 1 101 ? 6.028 4.008 0.277 1.00 90.88 101 LEU A C 1
ATOM 796 O O . LEU A 1 101 ? 5.607 4.484 1.331 1.00 90.88 101 LEU A O 1
ATOM 800 N N . ARG A 1 102 ? 5.405 2.998 -0.342 1.00 92.38 102 ARG A N 1
ATOM 801 C CA . ARG A 1 102 ? 4.165 2.397 0.171 1.00 92.38 102 ARG A CA 1
ATOM 802 C C . ARG A 1 102 ? 4.340 1.790 1.562 1.00 92.38 102 ARG A C 1
ATOM 804 O O . ARG A 1 102 ? 3.463 1.973 2.397 1.00 92.38 102 ARG A O 1
ATOM 811 N N . LYS A 1 103 ? 5.463 1.115 1.819 1.00 89.50 103 LYS A N 1
ATOM 812 C CA . LYS A 1 103 ? 5.801 0.535 3.132 1.00 89.50 103 LYS A CA 1
ATOM 813 C C . LYS A 1 103 ? 6.216 1.561 4.194 1.00 89.50 103 LYS A C 1
ATOM 815 O O . LYS A 1 103 ? 6.398 1.190 5.343 1.00 89.50 103 LYS A O 1
ATOM 820 N N . SER A 1 104 ? 6.411 2.824 3.818 1.00 87.31 104 SER A N 1
ATOM 821 C CA . SER A 1 104 ? 6.735 3.911 4.754 1.00 87.31 104 SER A CA 1
ATOM 822 C C . SER A 1 104 ? 5.535 4.785 5.136 1.00 87.31 104 SER A C 1
ATOM 824 O O . SER A 1 104 ? 5.687 5.734 5.910 1.00 87.31 104 SER A O 1
ATOM 826 N N . LEU A 1 105 ? 4.351 4.517 4.575 1.00 86.62 105 LEU A N 1
ATOM 827 C CA . LEU A 1 105 ? 3.171 5.350 4.787 1.00 86.62 105 LEU A CA 1
ATOM 828 C C . LEU A 1 105 ? 2.705 5.315 6.245 1.00 86.62 105 LEU A C 1
ATOM 830 O O . LEU A 1 105 ? 2.499 4.262 6.822 1.00 86.62 105 LEU A O 1
ATOM 834 N N . GLY A 1 106 ? 2.492 6.492 6.838 1.00 76.44 106 GLY A N 1
ATOM 835 C CA . GLY A 1 106 ? 2.157 6.591 8.265 1.00 76.44 106 GLY A CA 1
ATOM 836 C C . GLY A 1 106 ? 3.362 6.442 9.201 1.00 76.44 106 GLY A C 1
ATOM 837 O O . GLY A 1 106 ? 3.173 6.405 10.415 1.00 76.44 106 GLY A O 1
ATOM 838 N N . GLY A 1 107 ? 4.581 6.426 8.645 1.00 67.75 107 GLY A N 1
ATOM 839 C CA . GLY A 1 107 ? 5.823 6.179 9.369 1.00 67.75 107 GLY A CA 1
ATOM 840 C C . GLY A 1 107 ? 6.066 4.685 9.560 1.00 67.75 107 GLY A C 1
ATOM 841 O O . GLY A 1 107 ? 5.125 3.906 9.689 1.00 67.75 107 GLY A O 1
ATOM 842 N N . LYS A 1 108 ? 7.341 4.284 9.608 1.00 56.00 108 LYS A N 1
ATOM 843 C CA . LYS A 1 108 ? 7.665 2.975 10.168 1.00 56.00 108 LYS A CA 1
ATOM 844 C C . LYS A 1 108 ? 7.331 3.028 11.648 1.00 56.00 108 LYS A C 1
ATOM 846 O O . LYS A 1 108 ? 7.781 3.931 12.356 1.00 56.00 108 LYS A O 1
ATOM 851 N N . SER A 1 109 ? 6.524 2.094 12.118 1.00 47.16 109 SER A N 1
ATOM 852 C CA . SER A 1 109 ? 6.335 1.918 13.554 1.00 47.16 109 SER A CA 1
ATOM 853 C C . SER A 1 109 ? 7.721 1.732 14.215 1.00 47.16 109 SER A C 1
ATOM 855 O O . SER A 1 109 ? 8.577 1.120 13.575 1.00 47.16 109 SER A O 1
ATOM 857 N N . PRO A 1 110 ? 7.981 2.126 15.484 1.00 48.47 110 PRO A N 1
ATOM 858 C CA . PRO A 1 110 ? 9.227 1.785 16.225 1.00 48.47 110 PRO A CA 1
ATOM 859 C C . PRO A 1 110 ? 9.483 0.265 16.378 1.00 48.47 110 PRO A C 1
ATOM 861 O O . PRO A 1 110 ? 10.369 -0.202 17.082 1.00 48.47 110 PRO A O 1
ATOM 864 N N . TYR A 1 111 ? 8.642 -0.513 15.721 1.00 45.25 111 TYR A N 1
ATOM 865 C CA . TYR A 1 111 ? 8.476 -1.941 15.686 1.00 45.25 111 TYR A CA 1
ATOM 866 C C . TYR A 1 111 ? 8.794 -2.519 14.288 1.00 45.25 111 TYR A C 1
ATOM 868 O O . TYR A 1 111 ? 8.903 -3.729 14.139 1.00 45.25 111 TYR A O 1
ATOM 876 N N . GLU A 1 112 ? 8.994 -1.669 13.275 1.00 42.72 112 GLU A N 1
ATOM 877 C CA . GLU A 1 112 ? 9.422 -2.012 11.908 1.00 42.72 112 GLU A CA 1
ATOM 878 C C . GLU A 1 112 ? 10.895 -1.609 11.641 1.00 42.72 112 GLU A C 1
ATOM 880 O O . GLU A 1 112 ? 11.377 -1.711 10.511 1.00 42.72 112 GLU A O 1
ATOM 885 N N . GLU A 1 113 ? 11.625 -1.136 12.664 1.00 44.84 113 GLU A N 1
ATOM 886 C CA . GLU A 1 113 ? 13.038 -0.721 12.561 1.00 44.84 113 GLU A CA 1
ATOM 887 C C . GLU A 1 113 ? 14.052 -1.877 12.659 1.00 44.84 113 GLU A C 1
ATOM 889 O O . GLU A 1 113 ? 15.219 -1.691 12.325 1.00 44.84 113 GLU A O 1
ATOM 894 N N . SER A 1 114 ? 13.649 -3.092 13.041 1.00 41.03 114 SER A N 1
ATOM 895 C CA . SER A 1 114 ? 14.595 -4.184 13.316 1.00 41.03 114 SER A CA 1
ATOM 896 C C . SER A 1 114 ? 14.857 -5.108 12.119 1.00 41.03 114 SER A C 1
ATOM 898 O O . SER A 1 114 ? 14.662 -6.314 12.227 1.00 41.03 114 SER A O 1
ATOM 900 N N . THR A 1 115 ? 15.290 -4.584 10.974 1.00 40.97 115 THR A N 1
ATOM 901 C CA . THR A 1 115 ? 16.001 -5.400 9.964 1.00 40.97 115 THR A CA 1
ATOM 902 C C . THR A 1 115 ? 16.977 -4.522 9.188 1.00 40.97 115 THR A C 1
ATOM 904 O O . THR A 1 115 ? 16.810 -4.308 7.992 1.00 40.97 115 THR A O 1
ATOM 907 N N . ASN A 1 116 ? 17.951 -3.956 9.892 1.00 37.75 116 ASN A N 1
ATOM 908 C CA . ASN A 1 116 ? 19.216 -3.494 9.326 1.00 37.75 116 ASN A CA 1
ATOM 909 C C . ASN A 1 116 ? 20.309 -3.874 10.339 1.00 37.75 116 ASN A C 1
ATOM 911 O O . ASN A 1 116 ? 20.837 -3.015 11.039 1.00 37.75 116 ASN A O 1
ATOM 915 N N . GLU A 1 117 ? 20.579 -5.173 10.448 1.00 34.34 117 GLU A N 1
ATOM 916 C CA . GLU A 1 117 ? 21.866 -5.708 10.908 1.00 34.34 117 GLU A CA 1
ATOM 917 C C . GLU A 1 117 ? 22.417 -6.615 9.808 1.00 34.34 117 GLU A C 1
ATOM 919 O O . GLU A 1 117 ? 21.613 -7.396 9.242 1.00 34.34 117 GLU A O 1
#

Organism: NCBI:txid1256201

Foldseek 3Di:
DVVLVVCLLVLNLVVSVVVCVVVVDLVSLVSSLLSCLLNLVLVVNVVSCVVSVDPVSVVLSVLSVVLVVQLVVLVCQLPDPVDDPVRNVVSVVSNVVSSVVSNQRVHDDPSNPPPDD

pLDDT: mean 87.45, std 14.49, range [34.34, 97.81]

Secondary structure (DSSP, 8-state):
-HHHHHHHHTT-HHHHHHHHHHH--HHHHHHHHHHHHHTT-HHHHHHHHHHHT-HHHHHHHHHHHHHHHHHHHHHHHHT-TTS-HHHHHHHHHHHHHHHHHHHTTT---TTS-----

Radius of gyration: 16.06 Å; chains: 1; bounding box: 37×24×48 Å